Protein AF-A0A8S3G7M1-F1 (afdb_monomer_lite)

Organism: NCBI:txid392030

Sequence (171 aa):
DVSAKPIPTNKLPKNKRRRQRRDTLSNTKQVTSSELTHQLLQSDYFLDINPRILQRLINIIAMTGRLLRANQVLFSWKRLGCWSYLVEQWPYRISWIIVYYEDHEQEYSDDTALKILYEKIKPFIPISNDPLLELDRNGRKFEHCIEHGEPVLNVNDLKQFLLCTCNLDPY

Structure (mmCIF, N/CA/C/O backbone):
data_AF-A0A8S3G7M1-F1
#
_entry.id   AF-A0A8S3G7M1-F1
#
loop_
_atom_site.group_PDB
_atom_site.id
_atom_site.type_symbol
_atom_site.label_atom_id
_atom_site.label_alt_id
_atom_site.label_comp_id
_atom_site.label_asym_id
_atom_site.label_entity_id
_atom_site.label_seq_id
_atom_site.pdbx_PDB_ins_code
_atom_site.Cartn_x
_atom_site.Cartn_y
_atom_site.Cartn_z
_atom_site.occupancy
_atom_site.B_iso_or_equiv
_atom_site.auth_seq_id
_atom_site.auth_comp_id
_atom_site.auth_asym_id
_atom_site.auth_atom_id
_atom_site.pdbx_PDB_model_num
ATOM 1 N N . ASP A 1 1 ? -34.116 66.265 16.308 1.00 38.78 1 ASP A N 1
ATOM 2 C CA . ASP A 1 1 ? -34.597 65.729 15.030 1.00 38.78 1 ASP A CA 1
ATOM 3 C C . ASP A 1 1 ? -33.475 65.519 14.034 1.00 38.78 1 ASP A C 1
ATOM 5 O O . ASP A 1 1 ? -32.688 66.419 13.779 1.00 38.78 1 ASP A O 1
ATOM 9 N N . VAL A 1 2 ? -33.404 64.267 13.590 1.00 42.94 2 VAL A N 1
ATOM 10 C CA . VAL A 1 2 ? -32.856 63.681 12.358 1.00 42.94 2 VAL A CA 1
ATOM 11 C C . VAL A 1 2 ? -32.041 64.590 11.421 1.00 42.94 2 VAL A C 1
ATOM 13 O O . VAL A 1 2 ? -32.574 65.484 10.775 1.00 42.94 2 VAL A O 1
ATOM 16 N N . SER A 1 3 ? -30.774 64.228 11.194 1.00 36.91 3 SER A N 1
ATOM 17 C CA . SER A 1 3 ? -30.111 64.483 9.909 1.00 36.91 3 SER A CA 1
ATOM 18 C C . SER A 1 3 ? -29.377 63.219 9.465 1.00 36.91 3 SER A C 1
ATOM 20 O O . SER A 1 3 ? -28.385 62.796 10.062 1.00 36.91 3 SER A O 1
ATOM 22 N N . ALA A 1 4 ? -29.962 62.557 8.467 1.00 41.72 4 ALA A N 1
ATOM 23 C CA . ALA A 1 4 ? -29.519 61.296 7.897 1.00 41.72 4 ALA A CA 1
ATOM 24 C C . ALA A 1 4 ? -28.268 61.487 7.025 1.00 41.72 4 ALA A C 1
ATOM 26 O O . ALA A 1 4 ? -28.215 62.394 6.194 1.00 41.72 4 ALA A O 1
ATOM 27 N N . LYS A 1 5 ? -27.285 60.590 7.161 1.00 44.62 5 LYS A N 1
ATOM 28 C CA . LYS A 1 5 ? -26.186 60.435 6.194 1.00 44.62 5 LYS A CA 1
ATOM 29 C C . LYS A 1 5 ? -26.434 59.196 5.317 1.00 44.62 5 LYS A C 1
ATOM 31 O O . LYS A 1 5 ? -26.922 58.197 5.845 1.00 44.62 5 LYS A O 1
ATOM 36 N N . PRO A 1 6 ? -26.115 59.223 4.008 1.00 42.28 6 PRO A N 1
ATOM 37 C CA . PRO A 1 6 ? -26.458 58.142 3.086 1.00 42.28 6 PRO A CA 1
ATOM 38 C C . PRO A 1 6 ? -25.491 56.953 3.185 1.00 42.28 6 PRO A C 1
ATOM 40 O O . PRO A 1 6 ? -24.292 57.121 3.404 1.00 42.28 6 PRO A O 1
ATOM 43 N N . ILE A 1 7 ? -26.023 55.752 2.956 1.00 44.59 7 ILE A N 1
ATOM 44 C CA . ILE A 1 7 ? -25.294 54.479 2.870 1.00 44.59 7 ILE A CA 1
ATOM 45 C C . ILE A 1 7 ? -24.594 54.372 1.501 1.00 44.59 7 ILE A C 1
ATOM 47 O O . ILE A 1 7 ? -25.276 54.488 0.480 1.00 44.59 7 ILE A O 1
ATOM 51 N N . PRO A 1 8 ? -23.286 54.060 1.417 1.00 40.38 8 PRO A N 1
ATOM 52 C CA . PRO A 1 8 ? -22.664 53.680 0.155 1.00 40.38 8 PRO A CA 1
ATOM 53 C C . PRO A 1 8 ? -22.869 52.183 -0.117 1.00 40.38 8 PRO A C 1
ATOM 55 O O . PRO A 1 8 ? -22.354 51.317 0.591 1.00 40.38 8 PRO A O 1
ATOM 58 N N . THR A 1 9 ? -23.599 51.869 -1.185 1.00 47.16 9 THR A N 1
ATOM 59 C CA . THR A 1 9 ? -23.722 50.517 -1.742 1.00 47.16 9 THR A CA 1
ATOM 60 C C . THR A 1 9 ? -22.407 50.087 -2.394 1.00 47.16 9 THR A C 1
ATOM 62 O O . THR A 1 9 ? -22.096 50.517 -3.507 1.00 47.16 9 THR A O 1
ATOM 65 N N . ASN A 1 10 ? -21.644 49.209 -1.743 1.00 38.19 10 ASN A N 1
ATOM 66 C CA . ASN A 1 10 ? -20.447 48.623 -2.343 1.00 38.19 10 ASN A CA 1
ATOM 67 C C . ASN A 1 10 ? -20.829 47.381 -3.170 1.00 38.19 10 ASN A C 1
ATOM 69 O O . ASN A 1 10 ? -21.114 46.309 -2.635 1.00 38.19 10 ASN A O 1
ATOM 73 N N . LYS A 1 11 ? -20.863 47.529 -4.500 1.00 44.09 11 LYS A N 1
ATOM 74 C CA . LYS A 1 11 ? -21.025 46.417 -5.448 1.00 44.09 11 LYS A CA 1
ATOM 75 C C . LYS A 1 11 ? -19.732 45.588 -5.477 1.00 44.09 11 LYS A C 1
ATOM 77 O O . LYS A 1 11 ? -18.708 46.072 -5.948 1.00 44.09 11 LYS A O 1
ATOM 82 N N . LEU A 1 12 ? -19.775 44.328 -5.030 1.00 42.28 12 LEU A N 1
ATOM 83 C CA . LEU A 1 12 ? -18.662 43.385 -5.218 1.00 42.28 12 LEU A CA 1
ATOM 84 C C . LEU A 1 12 ? -18.522 42.977 -6.704 1.00 42.28 12 LEU A C 1
ATOM 86 O O . LEU A 1 12 ? -19.504 42.530 -7.305 1.00 42.28 12 LEU A O 1
ATOM 90 N N . PRO A 1 13 ? -17.319 43.034 -7.309 1.00 42.84 13 PRO A N 1
ATOM 91 C CA . PRO A 1 13 ? -17.108 42.575 -8.681 1.00 42.84 13 PRO A CA 1
ATOM 92 C C . PRO A 1 13 ? -17.013 41.037 -8.771 1.00 42.84 13 PRO A C 1
ATOM 94 O O . PRO A 1 13 ? -16.096 40.409 -8.241 1.00 42.84 13 PRO A O 1
ATOM 97 N N . LYS A 1 14 ? -17.940 40.421 -9.522 1.00 51.03 14 LYS A N 1
ATOM 98 C CA . LYS A 1 14 ? -18.112 38.962 -9.739 1.00 51.03 14 LYS A CA 1
ATOM 99 C C . LYS A 1 14 ? -17.041 38.260 -10.607 1.00 51.03 14 LYS A C 1
ATOM 101 O O . LYS A 1 14 ? -17.278 37.150 -11.073 1.00 51.03 14 LYS A O 1
ATOM 106 N N . ASN A 1 15 ? -15.848 38.824 -10.812 1.00 47.94 15 ASN A N 1
ATOM 107 C CA . ASN A 1 15 ? -14.947 38.350 -11.883 1.00 47.94 15 ASN A CA 1
ATOM 108 C C . ASN A 1 15 ? -13.627 37.677 -11.465 1.00 47.94 15 ASN A C 1
ATOM 110 O O . ASN A 1 15 ? -12.794 37.415 -12.328 1.00 47.94 15 ASN A O 1
ATOM 114 N N . LYS A 1 16 ? -13.431 37.294 -10.195 1.00 43.22 16 LYS A N 1
ATOM 115 C CA . LYS A 1 16 ? -12.205 36.564 -9.785 1.00 43.22 16 LYS A CA 1
ATOM 116 C C . LYS A 1 16 ? -12.306 35.033 -9.780 1.00 43.22 16 LYS A C 1
ATOM 118 O O . LYS A 1 16 ? -11.284 34.369 -9.892 1.00 43.22 16 LYS A O 1
ATOM 123 N N . ARG A 1 17 ? -13.508 34.446 -9.747 1.00 42.78 17 ARG A N 1
ATOM 124 C CA . ARG A 1 17 ? -13.666 32.978 -9.624 1.00 42.78 17 ARG A CA 1
ATOM 125 C C . ARG A 1 17 ? -13.510 32.185 -10.928 1.00 42.78 17 ARG A C 1
ATOM 127 O O . ARG A 1 17 ? -13.364 30.971 -10.884 1.00 42.78 17 ARG A O 1
ATOM 134 N N . ARG A 1 18 ? -13.534 32.845 -12.091 1.00 42.69 18 ARG A N 1
ATOM 135 C CA . ARG A 1 18 ? -13.539 32.161 -13.400 1.00 42.69 18 ARG A CA 1
ATOM 136 C C . ARG A 1 18 ? -12.155 32.000 -14.042 1.00 42.69 18 ARG A C 1
ATOM 138 O O . ARG A 1 18 ? -12.019 31.173 -14.936 1.00 42.69 18 ARG A O 1
ATOM 145 N N . ARG A 1 19 ? -11.140 32.750 -13.587 1.00 40.25 19 ARG A N 1
ATOM 146 C CA . ARG A 1 19 ? -9.754 32.650 -14.093 1.00 40.25 19 ARG A CA 1
ATOM 147 C C . ARG A 1 19 ? -8.913 31.607 -13.348 1.00 40.25 19 ARG A C 1
ATOM 149 O O . ARG A 1 19 ? -8.272 30.798 -14.001 1.00 40.25 19 ARG A O 1
ATOM 156 N N . GLN A 1 20 ? -9.048 31.490 -12.024 1.00 44.50 20 GLN A N 1
ATOM 157 C CA . GLN A 1 20 ? -8.296 30.497 -11.231 1.00 44.50 20 GLN A CA 1
ATOM 158 C C . GLN A 1 20 ? -8.571 29.028 -11.603 1.00 44.50 20 GLN A C 1
ATOM 160 O O . GLN A 1 20 ? -7.726 28.170 -11.368 1.00 44.50 20 GLN A O 1
ATOM 165 N N . ARG A 1 21 ? -9.726 28.729 -12.215 1.00 39.12 21 ARG A N 1
ATOM 166 C CA . ARG A 1 21 ? -10.098 27.361 -12.618 1.00 39.12 21 ARG A CA 1
ATOM 167 C C . ARG A 1 21 ? -9.521 26.932 -13.976 1.00 39.12 21 ARG A C 1
ATOM 169 O O . ARG A 1 21 ? -9.612 25.760 -14.313 1.00 39.12 21 ARG A O 1
ATOM 176 N N . ARG A 1 22 ? -8.971 27.862 -14.772 1.00 35.91 22 ARG A N 1
ATOM 177 C CA . ARG A 1 22 ? -8.305 27.544 -16.052 1.00 35.91 22 ARG A CA 1
ATOM 178 C C . ARG A 1 22 ? -6.798 27.354 -15.901 1.00 35.91 22 ARG A C 1
ATOM 180 O O . ARG A 1 22 ? -6.244 26.523 -16.608 1.00 35.91 22 ARG A O 1
ATOM 187 N N . ASP A 1 23 ? -6.173 28.034 -14.945 1.00 36.75 23 ASP A N 1
ATOM 188 C CA . ASP A 1 23 ? -4.715 27.982 -14.760 1.00 36.75 23 ASP A CA 1
ATOM 189 C C . ASP A 1 23 ? -4.233 26.745 -13.976 1.00 36.75 23 ASP A C 1
ATOM 191 O O . ASP A 1 23 ? -3.042 26.466 -13.929 1.00 36.75 23 ASP A O 1
ATOM 195 N N . THR A 1 24 ? -5.148 25.965 -13.387 1.00 41.22 24 THR A N 1
ATOM 196 C CA . THR A 1 24 ? -4.847 24.691 -12.700 1.00 41.22 24 THR A CA 1
ATOM 197 C C . THR A 1 24 ? -5.025 23.457 -13.589 1.00 41.22 24 THR A C 1
ATOM 199 O O . THR A 1 24 ? -4.570 22.375 -13.229 1.00 41.22 24 THR A O 1
ATOM 202 N N . LEU A 1 25 ? -5.638 23.604 -14.769 1.00 42.22 25 LEU A N 1
ATOM 203 C CA . LEU A 1 25 ? -5.867 22.503 -15.716 1.00 42.22 25 LEU A CA 1
ATOM 204 C C . LEU A 1 25 ? -4.678 22.273 -16.671 1.00 42.22 25 LEU A C 1
ATOM 206 O O . LEU A 1 25 ? -4.654 21.302 -17.422 1.00 42.22 25 LEU A O 1
ATOM 210 N N . SER A 1 26 ? -3.697 23.175 -16.666 1.00 33.19 26 SER A N 1
ATOM 211 C CA . SER A 1 26 ? -2.594 23.235 -17.632 1.00 33.19 26 SER A CA 1
ATOM 212 C C . SER A 1 26 ? -1.347 22.435 -17.234 1.00 33.19 26 SER A C 1
ATOM 214 O O . SER A 1 26 ? -0.457 22.271 -18.069 1.00 33.19 26 SER A O 1
ATOM 216 N N . ASN A 1 27 ? -1.278 21.888 -16.014 1.00 42.88 27 ASN A N 1
ATOM 217 C CA . ASN A 1 27 ? -0.076 21.192 -15.530 1.00 42.88 27 ASN A CA 1
ATOM 218 C C . ASN A 1 27 ? -0.088 19.666 -15.684 1.00 42.88 27 ASN A C 1
ATOM 220 O O . ASN A 1 27 ? 0.904 19.013 -15.373 1.00 42.88 27 ASN A O 1
ATOM 224 N N . THR A 1 28 ? -1.153 19.075 -16.226 1.00 48.31 28 THR A N 1
ATOM 225 C CA . THR A 1 28 ? -1.235 17.621 -16.439 1.00 48.31 28 THR A CA 1
ATOM 226 C C . THR A 1 28 ? -1.042 17.273 -17.915 1.00 48.31 28 THR A C 1
ATOM 228 O O . THR A 1 28 ? -1.874 16.608 -18.532 1.00 48.31 28 THR A O 1
ATOM 231 N N . LYS A 1 29 ? 0.070 17.730 -18.511 1.00 50.72 29 LYS A N 1
ATOM 232 C CA . LYS A 1 29 ? 0.477 17.287 -19.855 1.00 50.72 29 LYS A CA 1
ATOM 233 C C . LYS A 1 29 ? 0.518 15.750 -19.902 1.00 50.72 29 LYS A C 1
ATOM 235 O O . LYS A 1 29 ? 0.736 15.081 -18.887 1.00 50.72 29 LYS A O 1
ATOM 240 N N . GLN A 1 30 ? 0.230 15.177 -21.070 1.00 53.25 30 GLN A N 1
ATOM 241 C CA . GLN A 1 30 ? 0.399 13.745 -21.318 1.00 53.25 30 GLN A CA 1
ATOM 242 C C . GLN A 1 30 ? 1.862 13.387 -21.030 1.00 53.25 30 GLN A C 1
ATOM 244 O O . GLN A 1 30 ? 2.753 13.773 -21.781 1.00 53.25 30 GLN A O 1
ATOM 249 N N . VAL A 1 31 ? 2.113 12.733 -19.895 1.00 58.38 31 VAL A N 1
ATOM 250 C CA . VAL A 1 31 ? 3.458 12.297 -19.519 1.00 58.38 31 VAL A CA 1
ATOM 251 C C . VAL A 1 31 ? 3.708 10.998 -20.270 1.00 58.38 31 VAL A C 1
ATOM 253 O O . VAL A 1 31 ? 2.943 10.044 -20.131 1.00 58.38 31 VAL A O 1
ATOM 256 N N . THR A 1 32 ? 4.723 10.992 -21.129 1.00 60.53 32 THR A N 1
ATOM 257 C CA . THR A 1 32 ? 5.115 9.804 -21.889 1.00 60.53 32 THR A CA 1
ATOM 258 C C . THR A 1 32 ? 5.784 8.797 -20.951 1.00 60.53 32 THR A C 1
ATOM 260 O O . THR A 1 32 ? 6.355 9.170 -19.928 1.00 60.53 32 THR A O 1
ATOM 263 N N . SER A 1 33 ? 5.747 7.507 -21.293 1.00 55.56 33 SER A N 1
ATOM 264 C CA . SER A 1 33 ? 6.425 6.455 -20.512 1.00 55.56 33 SER A CA 1
ATOM 265 C C . SER A 1 33 ? 7.919 6.755 -20.293 1.00 55.56 33 SER A C 1
ATOM 267 O O . SER A 1 33 ? 8.453 6.474 -19.222 1.00 55.56 33 SER A O 1
ATOM 269 N N . SER A 1 34 ? 8.567 7.421 -21.255 1.00 55.47 34 SER A N 1
ATOM 270 C CA . SER A 1 34 ? 9.958 7.875 -21.140 1.00 55.47 34 SER A CA 1
ATOM 271 C C . SER A 1 34 ? 10.156 8.934 -20.047 1.00 55.47 34 SER A C 1
ATOM 273 O O . SER A 1 34 ? 11.119 8.858 -19.292 1.00 55.47 34 SER A O 1
ATOM 275 N N . GLU A 1 35 ? 9.243 9.900 -19.930 1.00 61.28 35 GLU A N 1
ATOM 276 C CA . GLU A 1 35 ? 9.308 10.954 -18.906 1.00 61.28 35 GLU A CA 1
ATOM 277 C C . GLU A 1 35 ? 8.990 10.397 -17.507 1.00 61.28 35 GLU A C 1
ATOM 279 O O . GLU A 1 35 ? 9.626 10.776 -16.527 1.00 61.28 35 GLU A O 1
ATOM 284 N N . LEU A 1 36 ? 8.073 9.424 -17.413 1.00 66.44 36 LEU A N 1
ATOM 285 C CA . LEU 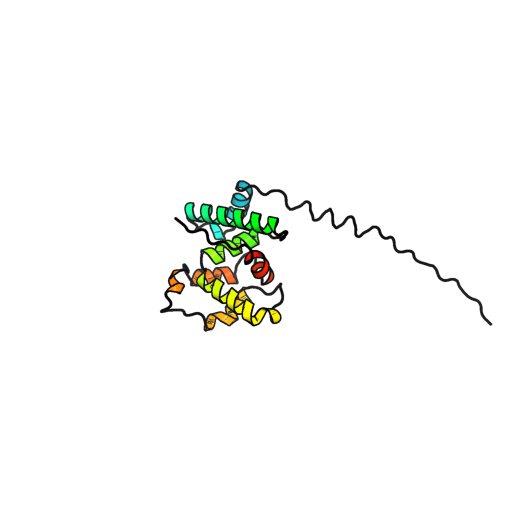A 1 36 ? 7.829 8.679 -16.170 1.00 66.44 36 LEU A CA 1
ATOM 286 C C . LEU A 1 36 ? 9.075 7.928 -15.712 1.00 66.44 36 LEU A C 1
ATOM 288 O O . LEU A 1 36 ? 9.431 7.982 -14.540 1.00 66.44 36 LEU A O 1
ATOM 292 N N . THR A 1 37 ? 9.750 7.259 -16.645 1.00 63.16 37 THR A N 1
ATOM 293 C CA . THR A 1 37 ? 10.982 6.521 -16.362 1.00 63.16 37 THR A CA 1
ATOM 294 C C . THR A 1 37 ? 12.044 7.461 -15.798 1.00 63.16 37 THR A C 1
ATOM 296 O O . THR A 1 37 ? 12.631 7.166 -14.766 1.00 63.16 37 THR A O 1
ATOM 299 N N . HIS A 1 38 ? 12.227 8.639 -16.399 1.00 62.41 38 HIS A N 1
ATOM 300 C CA . HIS A 1 38 ? 13.187 9.631 -15.916 1.00 62.41 38 HIS A CA 1
ATOM 301 C C . HIS A 1 38 ? 12.833 10.175 -14.518 1.00 62.41 38 HIS A C 1
ATOM 303 O O . HIS A 1 38 ? 13.702 10.269 -13.657 1.00 62.41 38 HIS A O 1
ATOM 309 N N . GLN A 1 39 ? 11.558 10.470 -14.249 1.00 65.06 39 GLN A N 1
ATOM 310 C CA . GLN A 1 39 ? 11.116 10.963 -12.937 1.00 65.06 39 GLN A CA 1
ATOM 311 C C . GLN A 1 39 ? 11.186 9.905 -11.826 1.00 65.06 39 GLN A C 1
ATOM 313 O O . GLN A 1 39 ? 11.404 10.260 -10.668 1.00 65.06 39 GLN A O 1
ATOM 318 N N . LEU A 1 40 ? 11.002 8.625 -12.161 1.00 64.81 40 LEU A N 1
ATOM 319 C CA . LEU A 1 40 ? 11.117 7.512 -11.214 1.00 64.81 40 LEU A CA 1
ATOM 320 C C . LEU A 1 40 ? 12.583 7.138 -10.954 1.00 64.81 40 LEU A C 1
ATOM 322 O O . LEU A 1 40 ? 12.953 6.925 -9.804 1.00 64.81 40 LEU A O 1
ATOM 326 N N . LEU A 1 41 ? 13.434 7.142 -11.986 1.00 61.94 41 LEU A N 1
ATOM 327 C CA . LEU A 1 41 ? 14.879 6.899 -11.859 1.00 61.94 41 LEU A CA 1
ATOM 328 C C . LEU A 1 41 ? 15.606 7.965 -11.025 1.00 61.94 41 LEU A C 1
ATOM 330 O O . LEU A 1 41 ? 16.665 7.688 -10.477 1.00 61.94 41 LEU A O 1
ATOM 334 N N . GLN A 1 42 ? 15.043 9.170 -10.915 1.00 59.19 42 GLN A N 1
ATOM 335 C CA . GLN A 1 42 ? 15.546 10.221 -10.023 1.00 59.19 42 GLN A CA 1
ATOM 336 C C . GLN A 1 42 ? 15.231 9.979 -8.543 1.00 59.19 42 GLN A C 1
ATOM 338 O O . GLN A 1 42 ? 15.712 10.727 -7.698 1.00 59.19 42 GLN A O 1
ATOM 343 N N . SER A 1 43 ? 14.385 9.001 -8.222 1.00 59.84 43 SER A N 1
ATOM 344 C CA . SER A 1 43 ? 14.060 8.676 -6.838 1.00 59.84 43 SER A CA 1
ATOM 345 C C . SER A 1 43 ? 14.880 7.475 -6.375 1.00 59.84 43 SER A C 1
ATOM 347 O O . SER A 1 43 ? 14.845 6.411 -6.997 1.00 59.84 43 SER A O 1
ATOM 349 N N . ASP A 1 44 ? 15.606 7.648 -5.268 1.00 58.09 44 ASP A N 1
ATOM 350 C CA . ASP A 1 44 ? 16.577 6.674 -4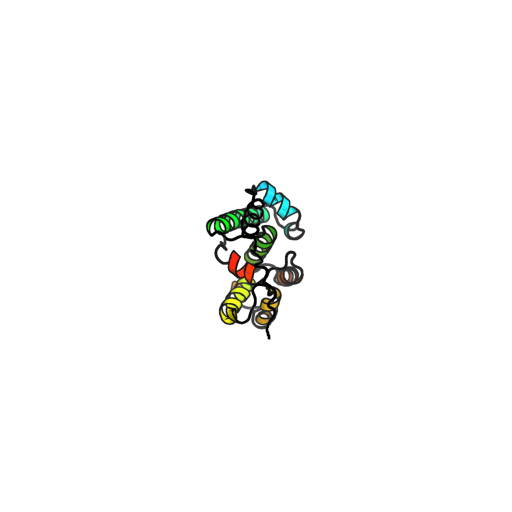.743 1.00 58.09 44 ASP A CA 1
ATOM 35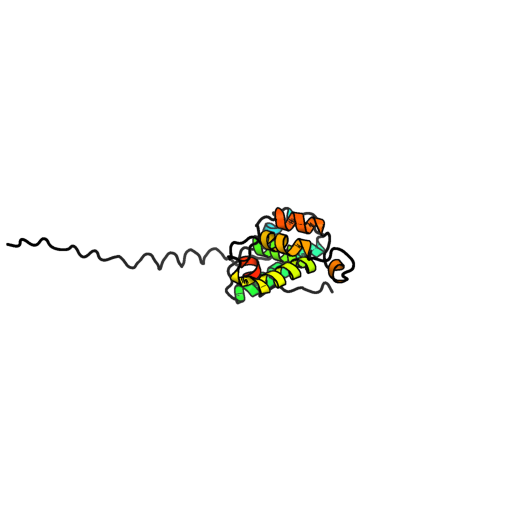1 C C . ASP A 1 44 ? 15.958 5.301 -4.416 1.00 58.09 44 ASP A C 1
ATOM 353 O O . ASP A 1 44 ? 16.655 4.294 -4.317 1.00 58.09 44 ASP A O 1
ATOM 357 N N . TYR A 1 45 ? 14.625 5.234 -4.334 1.00 57.59 45 TYR A N 1
ATOM 358 C CA . TYR A 1 45 ? 13.842 4.014 -4.136 1.00 57.59 45 TYR A CA 1
ATOM 359 C C . TYR A 1 45 ? 14.060 2.940 -5.212 1.00 57.59 45 TYR A C 1
ATOM 361 O O . TYR A 1 45 ? 13.926 1.754 -4.909 1.00 57.59 45 TYR A O 1
ATOM 369 N N . PHE A 1 46 ? 14.374 3.320 -6.458 1.00 63.47 46 PHE A N 1
ATOM 370 C CA . PHE A 1 46 ? 14.418 2.383 -7.593 1.00 63.47 46 PHE A CA 1
ATOM 371 C C . PHE A 1 46 ? 15.827 1.907 -7.967 1.00 63.47 46 PHE A C 1
ATOM 373 O O . PHE A 1 46 ? 15.964 1.080 -8.869 1.00 63.47 46 PHE A O 1
ATOM 380 N N . LEU A 1 47 ? 16.866 2.393 -7.283 1.00 63.97 47 LEU A N 1
ATOM 381 C CA . LEU A 1 47 ? 18.262 2.147 -7.664 1.00 63.97 47 LEU A CA 1
ATOM 382 C C . LEU A 1 47 ? 18.693 0.680 -7.487 1.00 63.97 47 LEU A C 1
ATOM 384 O O . LEU A 1 47 ? 19.501 0.185 -8.268 1.00 63.97 47 LEU A O 1
ATOM 388 N N . ASP A 1 48 ? 18.085 -0.042 -6.542 1.00 64.94 48 ASP A N 1
ATOM 389 C CA . ASP A 1 48 ? 18.383 -1.457 -6.263 1.00 64.94 48 ASP A CA 1
ATOM 390 C C . ASP A 1 48 ? 17.455 -2.444 -7.005 1.00 64.94 48 ASP A C 1
ATOM 392 O O . ASP A 1 48 ? 17.435 -3.647 -6.718 1.00 64.94 48 ASP A O 1
ATOM 396 N N . ILE A 1 49 ? 16.629 -1.961 -7.938 1.00 72.06 49 ILE A N 1
ATOM 397 C C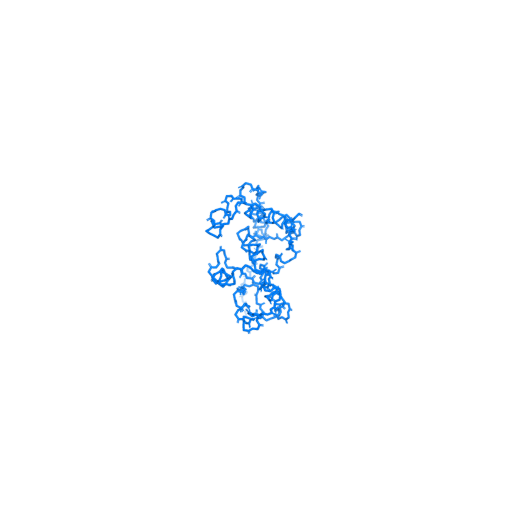A . ILE A 1 49 ? 15.593 -2.772 -8.582 1.00 72.06 49 ILE A CA 1
ATOM 398 C C . ILE A 1 49 ? 16.110 -3.368 -9.894 1.00 72.06 49 ILE A C 1
ATOM 400 O O . ILE A 1 49 ? 16.571 -2.666 -10.790 1.00 72.06 49 ILE A O 1
ATOM 404 N N . ASN A 1 50 ? 15.970 -4.691 -10.047 1.00 78.88 50 ASN A N 1
ATOM 405 C CA . ASN A 1 50 ? 16.282 -5.389 -11.298 1.00 78.88 50 ASN A CA 1
ATOM 406 C C . ASN A 1 50 ? 15.542 -4.730 -12.489 1.00 78.88 50 ASN A C 1
ATOM 408 O O . ASN A 1 50 ? 14.331 -4.511 -12.374 1.00 78.88 50 ASN A O 1
ATOM 412 N N . PRO A 1 51 ? 16.193 -4.495 -13.649 1.00 80.50 51 PRO A N 1
ATOM 413 C CA . PRO A 1 51 ? 15.580 -3.837 -14.810 1.00 80.50 51 PRO A CA 1
ATOM 414 C C . PRO A 1 51 ? 14.227 -4.421 -15.238 1.00 80.50 51 PRO A C 1
ATOM 416 O O . PRO A 1 51 ? 13.323 -3.685 -15.629 1.00 80.50 51 PRO A O 1
ATOM 419 N N . ARG A 1 52 ? 14.043 -5.742 -15.110 1.00 79.62 52 ARG A N 1
ATOM 420 C CA . ARG A 1 52 ? 12.767 -6.410 -15.403 1.00 79.62 52 ARG A CA 1
ATOM 421 C C . ARG A 1 52 ? 11.659 -5.983 -14.438 1.00 79.62 52 ARG A C 1
ATOM 423 O O . ARG A 1 52 ? 10.530 -5.746 -14.859 1.00 79.62 52 ARG A O 1
ATOM 430 N N . ILE A 1 53 ? 11.979 -5.879 -13.149 1.00 79.50 53 ILE A N 1
ATOM 431 C CA . ILE A 1 53 ? 11.041 -5.437 -12.107 1.00 79.50 53 ILE A CA 1
ATOM 432 C C . ILE A 1 53 ? 10.733 -3.949 -12.291 1.00 79.50 53 ILE A C 1
ATOM 434 O O . ILE A 1 53 ? 9.574 -3.556 -12.190 1.00 79.50 53 ILE A O 1
ATOM 438 N N . LEU A 1 54 ? 11.741 -3.140 -12.626 1.00 83.62 54 LEU A N 1
ATOM 439 C CA . LEU A 1 54 ? 11.557 -1.722 -12.920 1.00 83.62 54 LEU A CA 1
ATOM 440 C C . LEU A 1 54 ? 10.599 -1.521 -14.102 1.00 83.62 54 LEU A C 1
ATOM 442 O O . LEU A 1 54 ? 9.650 -0.748 -13.996 1.00 83.62 54 LEU A O 1
ATOM 446 N N . GLN A 1 55 ? 10.784 -2.268 -15.194 1.00 84.38 55 GLN A N 1
ATOM 447 C CA . GLN A 1 55 ? 9.878 -2.213 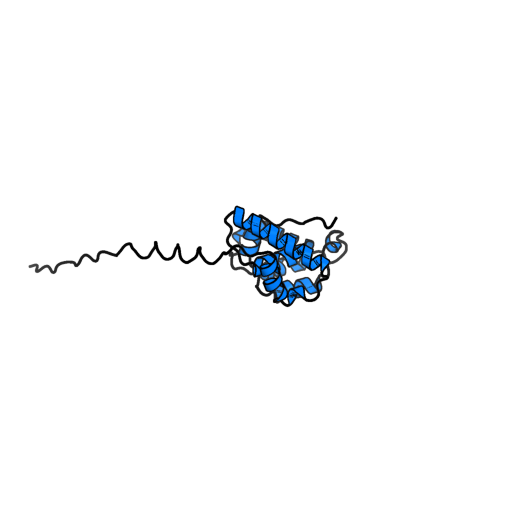-16.342 1.00 84.38 55 GLN A CA 1
ATOM 448 C C . GLN A 1 55 ? 8.446 -2.612 -15.962 1.00 84.38 55 GLN A C 1
ATOM 450 O O . GLN A 1 55 ? 7.491 -1.966 -16.399 1.00 84.38 55 GLN A O 1
ATOM 455 N N . ARG A 1 56 ? 8.282 -3.649 -15.127 1.00 84.62 56 ARG A N 1
ATOM 456 C CA . ARG A 1 56 ? 6.961 -4.058 -14.627 1.00 84.62 56 ARG A CA 1
ATOM 457 C C . ARG A 1 56 ? 6.304 -2.940 -13.818 1.00 84.62 56 ARG A C 1
ATOM 459 O O . ARG A 1 56 ? 5.157 -2.599 -14.092 1.00 84.62 56 ARG A O 1
ATOM 466 N N . LEU A 1 57 ? 7.040 -2.327 -12.892 1.00 86.19 57 LEU A N 1
ATOM 467 C CA . LEU A 1 57 ? 6.555 -1.204 -12.086 1.00 86.19 57 LEU A CA 1
ATOM 468 C C . LEU A 1 57 ? 6.143 -0.014 -12.957 1.00 86.19 57 LEU A C 1
ATOM 470 O O . LEU A 1 57 ? 5.065 0.536 -12.758 1.00 86.19 57 LEU A O 1
ATOM 474 N N . ILE A 1 58 ? 6.945 0.348 -13.962 1.00 87.94 58 ILE A N 1
ATOM 475 C CA . ILE A 1 58 ? 6.607 1.425 -14.906 1.00 87.94 58 ILE A CA 1
ATOM 476 C C . ILE A 1 58 ? 5.302 1.110 -15.645 1.00 87.94 58 ILE A C 1
ATOM 478 O O . ILE A 1 58 ? 4.454 1.991 -15.787 1.00 87.94 58 ILE A O 1
ATOM 482 N N . ASN A 1 59 ? 5.114 -0.136 -16.089 1.00 88.62 59 ASN A N 1
ATOM 483 C CA . ASN A 1 59 ? 3.896 -0.551 -16.784 1.00 88.62 59 ASN A CA 1
ATOM 484 C C . ASN A 1 59 ? 2.663 -0.463 -15.873 1.00 88.62 59 ASN A C 1
ATOM 486 O O . ASN A 1 59 ? 1.640 0.077 -16.299 1.00 88.62 59 ASN A O 1
ATOM 490 N N . ILE A 1 60 ? 2.777 -0.927 -14.624 1.00 89.25 60 ILE A N 1
ATOM 491 C CA . ILE A 1 60 ? 1.716 -0.824 -13.612 1.00 89.25 60 ILE A CA 1
ATOM 492 C C . ILE A 1 60 ? 1.378 0.647 -13.365 1.00 89.25 60 ILE A C 1
ATOM 494 O O . ILE A 1 60 ? 0.237 1.052 -13.558 1.00 89.25 60 ILE A O 1
ATOM 498 N N . ILE A 1 61 ? 2.373 1.484 -13.055 1.00 90.62 61 ILE A N 1
ATOM 499 C CA . ILE A 1 61 ? 2.187 2.921 -12.803 1.00 90.62 61 ILE A CA 1
ATOM 500 C C . ILE A 1 61 ? 1.529 3.610 -14.007 1.00 90.62 61 ILE A C 1
ATOM 502 O O . ILE A 1 61 ? 0.603 4.406 -13.845 1.00 90.62 61 ILE A O 1
ATOM 506 N N . ALA A 1 62 ? 1.966 3.300 -15.230 1.00 90.44 62 ALA A N 1
ATOM 507 C CA . ALA A 1 62 ? 1.399 3.874 -16.446 1.00 90.44 62 ALA A CA 1
ATOM 508 C C . ALA A 1 62 ? -0.045 3.408 -16.707 1.00 90.44 62 ALA A C 1
ATOM 510 O O . ALA A 1 62 ? -0.862 4.181 -17.215 1.00 90.44 62 ALA A O 1
ATOM 511 N N . MET A 1 63 ? -0.385 2.157 -16.387 1.00 90.38 63 MET A N 1
ATOM 512 C CA . MET A 1 63 ? -1.756 1.649 -16.470 1.00 90.38 63 MET A CA 1
ATOM 513 C C . MET A 1 63 ? -2.655 2.273 -15.406 1.00 90.38 63 MET A C 1
ATOM 515 O O . MET A 1 63 ? -3.651 2.903 -15.765 1.00 90.38 63 MET A O 1
ATOM 519 N N . THR A 1 64 ? -2.268 2.193 -14.135 1.00 92.38 64 THR A N 1
ATOM 520 C CA . THR A 1 64 ? -3.004 2.786 -13.013 1.00 92.38 64 THR A CA 1
ATOM 521 C C . THR A 1 64 ? -3.200 4.282 -13.226 1.00 92.38 64 THR A C 1
ATOM 523 O O . THR A 1 64 ? -4.307 4.793 -13.085 1.00 92.38 64 THR A O 1
ATOM 526 N N . GLY A 1 65 ? -2.174 4.996 -13.697 1.00 92.69 65 GLY A N 1
ATOM 527 C CA . GLY A 1 65 ? -2.277 6.419 -14.004 1.00 92.69 65 GLY A CA 1
ATOM 528 C C . GLY A 1 65 ? -3.279 6.745 -15.119 1.00 92.69 65 GLY A C 1
ATOM 529 O O . GLY A 1 65 ? -3.949 7.777 -15.058 1.00 92.69 65 GLY A O 1
ATOM 530 N N . ARG A 1 66 ? -3.429 5.873 -16.128 1.00 92.50 66 ARG A N 1
ATOM 531 C CA . ARG A 1 66 ? -4.471 6.019 -17.161 1.00 92.50 66 ARG A CA 1
ATOM 532 C C . ARG A 1 66 ? -5.867 5.771 -16.592 1.00 92.50 66 ARG A C 1
ATOM 534 O O . ARG A 1 66 ? -6.769 6.547 -16.899 1.00 92.50 66 ARG A O 1
ATOM 541 N N . LEU A 1 67 ? -6.028 4.751 -15.749 1.00 93.62 67 LEU A N 1
ATOM 542 C CA . LEU A 1 67 ? -7.300 4.443 -15.086 1.00 93.62 67 LEU A CA 1
ATOM 543 C C . LEU A 1 67 ? -7.741 5.577 -14.153 1.00 93.62 67 LEU A C 1
ATOM 545 O O . LEU A 1 67 ? -8.883 6.025 -14.232 1.00 93.62 67 LEU A O 1
ATOM 549 N N . LEU A 1 68 ? -6.828 6.121 -13.347 1.00 93.19 68 LEU A N 1
ATOM 550 C CA . LEU A 1 68 ? -7.107 7.259 -12.466 1.00 93.19 68 LEU A CA 1
ATOM 551 C C . LEU A 1 68 ? -7.565 8.489 -13.259 1.00 93.19 68 LEU A C 1
ATOM 553 O O . LEU A 1 68 ? -8.575 9.104 -12.923 1.00 93.19 68 LEU A O 1
ATOM 557 N N . ARG A 1 69 ? -6.883 8.812 -14.368 1.00 91.94 69 ARG A N 1
ATOM 558 C CA . ARG A 1 69 ? -7.290 9.917 -15.254 1.00 91.94 69 ARG A CA 1
ATOM 559 C C . ARG A 1 69 ? -8.657 9.680 -15.893 1.00 91.94 69 ARG A C 1
ATOM 561 O O . ARG A 1 69 ? -9.434 10.626 -15.998 1.00 91.94 69 ARG A O 1
ATOM 568 N N . ALA A 1 70 ? -8.955 8.449 -16.311 1.00 92.75 70 ALA A N 1
ATOM 569 C CA . ALA A 1 70 ? -10.263 8.094 -16.864 1.00 92.75 70 ALA A CA 1
ATOM 570 C C . ALA A 1 70 ? -11.390 8.282 -15.832 1.00 92.75 70 ALA A C 1
ATOM 572 O O . ALA A 1 70 ? -12.473 8.737 -16.188 1.00 92.75 70 ALA A O 1
ATOM 573 N N . ASN A 1 71 ? -11.094 8.039 -14.552 1.00 90.44 71 ASN A N 1
ATOM 574 C CA . ASN A 1 71 ? -11.989 8.281 -13.418 1.00 90.44 71 ASN A CA 1
ATOM 575 C C . ASN A 1 71 ? -11.917 9.717 -12.863 1.00 90.44 71 ASN A C 1
ATOM 577 O O . ASN A 1 71 ? -12.435 9.989 -11.785 1.00 90.44 71 ASN A O 1
ATOM 581 N N . GLN A 1 72 ? -11.289 10.652 -13.588 1.00 92.75 72 GLN A N 1
ATOM 582 C CA . GLN A 1 72 ? -11.163 12.067 -13.204 1.00 92.75 72 GLN A CA 1
ATOM 583 C C . GLN A 1 72 ? -10.447 12.300 -11.858 1.00 92.75 72 GLN A C 1
ATOM 585 O O . GLN A 1 72 ? -10.604 13.354 -11.240 1.00 92.75 72 GLN A O 1
ATOM 590 N N . VAL A 1 73 ? -9.616 11.350 -11.422 1.00 91.94 73 VAL A N 1
ATOM 591 C CA . VAL A 1 73 ? -8.798 11.469 -10.213 1.00 91.94 73 VAL A CA 1
ATOM 592 C C . VAL A 1 73 ? -7.518 12.238 -10.539 1.00 91.94 73 VAL A C 1
ATOM 594 O O . VAL A 1 73 ? -6.757 11.875 -11.441 1.00 91.94 73 VAL A O 1
ATOM 597 N N . LEU A 1 74 ? -7.272 13.320 -9.798 1.00 91.19 74 LEU A N 1
ATOM 598 C CA . LEU A 1 74 ? -6.029 14.088 -9.869 1.00 91.19 74 LEU A CA 1
ATOM 599 C C . LEU A 1 74 ? -5.015 13.510 -8.883 1.00 91.19 74 LEU A C 1
ATOM 601 O O . LEU A 1 74 ? -5.341 13.325 -7.717 1.00 91.19 74 LEU A O 1
ATOM 605 N N . PHE A 1 75 ? -3.783 13.273 -9.336 1.00 92.69 75 PHE A N 1
ATOM 606 C CA . PHE A 1 75 ? -2.749 12.658 -8.505 1.00 92.69 75 PHE A CA 1
ATOM 607 C C . PHE A 1 75 ? -1.329 13.105 -8.873 1.00 92.69 75 PHE A C 1
ATOM 609 O O . PHE A 1 75 ? -1.079 13.663 -9.945 1.00 92.69 75 PHE A O 1
ATOM 616 N N . SER A 1 76 ? -0.382 12.814 -7.977 1.00 92.56 76 SER A N 1
ATOM 617 C CA . SER A 1 76 ? 1.058 12.970 -8.205 1.00 92.56 76 SER A CA 1
ATOM 618 C C . SER A 1 76 ? 1.679 11.653 -8.661 1.00 92.56 76 SER A C 1
ATOM 620 O O . SER A 1 76 ? 1.529 10.635 -7.988 1.00 92.56 76 SER A O 1
ATOM 622 N N . TRP A 1 77 ? 2.442 11.677 -9.758 1.00 89.00 77 TRP A N 1
ATOM 623 C CA . TRP A 1 77 ? 3.170 10.500 -10.250 1.00 89.00 77 TRP A CA 1
ATOM 624 C C . TRP A 1 77 ? 4.147 9.928 -9.225 1.00 89.00 77 TRP A C 1
ATOM 626 O O . TRP A 1 77 ? 4.274 8.712 -9.131 1.00 89.00 77 TRP A O 1
ATOM 636 N N . LYS A 1 78 ? 4.783 10.783 -8.414 1.00 90.12 78 LYS A N 1
ATOM 637 C CA . LYS A 1 78 ? 5.680 10.335 -7.339 1.00 90.12 78 LYS A CA 1
ATOM 638 C C . LYS A 1 78 ? 4.920 9.560 -6.258 1.00 90.12 78 LYS A C 1
ATOM 640 O O . LYS A 1 78 ? 5.377 8.508 -5.827 1.00 90.12 78 LYS A O 1
ATOM 645 N N . ARG A 1 79 ? 3.736 10.048 -5.863 1.00 93.50 79 ARG A N 1
ATOM 646 C CA . ARG A 1 79 ? 2.871 9.375 -4.873 1.00 93.50 79 ARG A CA 1
ATOM 647 C C . ARG A 1 79 ? 2.329 8.059 -5.428 1.00 93.50 79 ARG A C 1
ATOM 649 O O . ARG A 1 79 ? 2.415 7.043 -4.753 1.00 93.50 79 ARG A O 1
ATOM 656 N N . LEU A 1 80 ? 1.885 8.049 -6.688 1.00 93.38 80 LEU A N 1
ATOM 657 C CA . LEU A 1 80 ? 1.451 6.822 -7.361 1.00 93.38 80 LEU A CA 1
ATOM 658 C C . LEU A 1 80 ? 2.588 5.795 -7.480 1.00 93.38 80 LEU A C 1
ATOM 660 O O . LEU A 1 80 ? 2.361 4.605 -7.280 1.00 93.38 80 LEU A O 1
ATOM 664 N N . GLY A 1 81 ? 3.803 6.244 -7.799 1.00 90.62 81 GLY A N 1
ATOM 665 C CA . GLY A 1 81 ? 4.981 5.384 -7.860 1.00 90.62 81 GLY A CA 1
ATOM 666 C C . GLY A 1 81 ? 5.296 4.749 -6.510 1.00 90.62 81 GLY A C 1
ATOM 667 O O . GLY A 1 81 ? 5.479 3.537 -6.443 1.00 90.62 81 GLY A O 1
ATOM 668 N N . CYS A 1 82 ? 5.274 5.542 -5.435 1.00 91.06 82 CYS A N 1
ATOM 669 C CA . CYS A 1 82 ? 5.464 5.050 -4.071 1.00 91.06 82 CYS A CA 1
ATOM 670 C C . CYS A 1 82 ? 4.373 4.043 -3.669 1.00 91.06 82 CYS A C 1
ATOM 672 O O . CYS A 1 82 ? 4.696 2.950 -3.210 1.00 91.06 82 CYS A O 1
ATOM 674 N N . TRP A 1 83 ? 3.096 4.351 -3.926 1.00 94.19 83 TRP A N 1
ATOM 675 C CA . TRP A 1 83 ? 1.983 3.431 -3.663 1.00 94.19 83 TRP A CA 1
ATOM 676 C C . TRP A 1 83 ? 2.133 2.111 -4.425 1.00 94.19 83 TRP A C 1
ATOM 678 O O . TRP A 1 83 ? 2.076 1.038 -3.829 1.00 94.19 83 TRP A O 1
ATOM 688 N N . SER A 1 84 ? 2.391 2.191 -5.734 1.00 91.81 84 SER A N 1
ATOM 689 C CA . SER A 1 84 ? 2.560 1.008 -6.586 1.00 91.81 84 SER A CA 1
ATOM 690 C C . SER A 1 84 ? 3.740 0.163 -6.116 1.00 91.81 84 SER A C 1
ATOM 692 O O . SER A 1 84 ? 3.649 -1.057 -6.082 1.00 91.81 84 SER A O 1
ATOM 694 N N . TYR A 1 85 ? 4.836 0.803 -5.704 1.00 89.44 85 TYR A N 1
ATOM 695 C CA . TYR A 1 85 ? 5.979 0.105 -5.135 1.00 89.44 85 TYR A CA 1
ATOM 696 C C . TYR A 1 85 ? 5.613 -0.621 -3.834 1.00 89.44 85 TYR A C 1
ATOM 698 O O . TYR A 1 85 ? 5.916 -1.804 -3.709 1.00 89.44 85 TYR A O 1
ATOM 706 N N . LEU A 1 86 ? 4.917 0.033 -2.898 1.00 91.88 86 LEU A N 1
ATOM 707 C CA . LEU A 1 86 ? 4.512 -0.600 -1.641 1.00 91.88 86 LEU A CA 1
ATOM 708 C C . LEU A 1 86 ? 3.608 -1.819 -1.862 1.00 91.88 86 LEU A C 1
ATOM 710 O O . LEU A 1 86 ? 3.885 -2.875 -1.299 1.00 91.88 86 LEU A O 1
ATOM 714 N N . VAL A 1 87 ? 2.576 -1.692 -2.702 1.00 92.81 87 VAL A N 1
ATOM 715 C CA . VAL A 1 87 ? 1.645 -2.791 -3.020 1.00 92.81 87 VAL A CA 1
ATOM 716 C C . VAL A 1 87 ? 2.378 -3.969 -3.665 1.00 92.81 87 VAL A C 1
ATOM 718 O O . VAL A 1 87 ? 2.121 -5.118 -3.329 1.00 92.81 87 VAL A O 1
ATOM 721 N N . GLU A 1 88 ? 3.318 -3.695 -4.569 1.00 88.81 88 GLU A N 1
ATOM 722 C CA . GLU A 1 88 ? 4.051 -4.730 -5.305 1.00 88.81 88 GLU A CA 1
ATOM 723 C C . GLU A 1 88 ? 5.128 -5.436 -4.478 1.00 88.81 88 GLU A C 1
ATOM 725 O O . GLU A 1 88 ? 5.509 -6.568 -4.781 1.00 88.81 88 GLU A O 1
ATOM 730 N N . GLN A 1 89 ? 5.709 -4.749 -3.494 1.00 88.69 89 GLN A N 1
ATOM 731 C CA . GLN A 1 89 ? 6.757 -5.314 -2.645 1.00 88.69 89 GLN A CA 1
ATOM 732 C C . GLN A 1 89 ? 6.203 -5.959 -1.375 1.00 88.69 89 GLN A C 1
ATOM 734 O O . GLN A 1 89 ? 6.806 -6.917 -0.885 1.00 88.69 89 GLN A O 1
ATOM 739 N N . TRP A 1 90 ? 5.109 -5.415 -0.837 1.00 93.94 90 TRP A N 1
ATOM 740 C CA . TRP A 1 90 ? 4.538 -5.815 0.446 1.00 93.94 90 TRP A CA 1
ATOM 741 C C . TRP A 1 90 ? 2.997 -5.873 0.424 1.00 93.94 90 TRP A C 1
ATOM 743 O O . TRP A 1 90 ? 2.335 -5.166 1.197 1.00 93.94 90 TRP A O 1
ATOM 753 N N . PRO A 1 91 ? 2.399 -6.690 -0.465 1.00 93.38 91 PRO A N 1
ATOM 754 C CA . PRO A 1 91 ? 0.947 -6.792 -0.600 1.00 93.38 91 PRO A CA 1
ATOM 755 C C . PRO A 1 91 ? 0.255 -7.264 0.684 1.00 93.38 91 PRO A C 1
ATOM 757 O O . PRO A 1 91 ? -0.854 -6.815 0.969 1.00 93.38 91 PRO A O 1
ATOM 760 N N . TYR A 1 92 ? 0.886 -8.119 1.489 1.00 93.81 92 TYR A N 1
ATOM 761 C CA . TYR A 1 92 ? 0.300 -8.635 2.723 1.00 93.81 92 TYR A CA 1
ATOM 762 C C . TYR A 1 92 ? 0.173 -7.530 3.777 1.00 93.81 92 TYR A C 1
ATOM 764 O O . TYR A 1 92 ? -0.922 -7.275 4.278 1.00 93.81 92 TYR A O 1
ATOM 772 N N . ARG A 1 93 ? 1.254 -6.790 4.059 1.00 95.25 93 ARG A N 1
ATOM 773 C CA . ARG A 1 93 ? 1.206 -5.650 4.998 1.00 95.25 93 ARG A CA 1
ATOM 774 C C . ARG A 1 93 ? 0.284 -4.531 4.528 1.00 95.25 93 ARG A C 1
ATOM 776 O O . ARG A 1 93 ? -0.426 -3.953 5.348 1.00 95.25 93 ARG A O 1
ATOM 783 N N . ILE A 1 94 ? 0.267 -4.230 3.229 1.00 96.19 94 ILE A N 1
ATOM 784 C CA . ILE A 1 94 ? -0.640 -3.214 2.680 1.00 96.19 94 ILE A CA 1
ATOM 785 C C . ILE A 1 94 ? -2.100 -3.655 2.814 1.00 96.19 94 ILE A C 1
ATOM 787 O O . ILE A 1 94 ? -2.939 -2.828 3.161 1.00 96.19 94 ILE A O 1
ATOM 791 N N . SER A 1 95 ? -2.396 -4.945 2.640 1.00 95.25 95 SER A N 1
ATOM 792 C CA . SER A 1 95 ? -3.749 -5.479 2.844 1.00 95.25 95 SER A CA 1
ATOM 793 C C . SER A 1 95 ? -4.241 -5.248 4.273 1.00 95.25 95 SER A C 1
ATOM 795 O O . SER A 1 95 ? -5.365 -4.794 4.459 1.00 95.25 95 SER A O 1
ATOM 797 N N . TRP A 1 96 ? -3.390 -5.454 5.284 1.00 96.44 96 TRP A N 1
ATOM 798 C CA . TRP A 1 96 ? -3.741 -5.131 6.671 1.00 96.44 96 TRP A CA 1
ATOM 799 C C . TRP A 1 96 ? -4.026 -3.638 6.890 1.00 96.44 96 TRP A C 1
ATOM 801 O O . TRP A 1 96 ? -4.943 -3.303 7.636 1.00 96.44 96 TRP A O 1
ATOM 811 N N . ILE A 1 97 ? -3.270 -2.740 6.244 1.00 97.25 97 ILE A N 1
ATOM 812 C CA . ILE A 1 97 ? -3.531 -1.289 6.312 1.00 97.25 97 ILE A CA 1
ATOM 813 C C . ILE A 1 97 ? -4.888 -0.960 5.689 1.00 97.25 97 ILE A C 1
ATOM 815 O O . ILE A 1 97 ? -5.634 -0.172 6.265 1.00 97.25 97 ILE A O 1
ATOM 819 N N . ILE A 1 98 ? -5.200 -1.552 4.533 1.00 96.56 98 ILE A N 1
ATOM 820 C CA . ILE A 1 98 ? -6.465 -1.330 3.823 1.00 96.56 98 ILE A CA 1
ATOM 821 C C . ILE A 1 98 ? -7.642 -1.808 4.673 1.00 96.56 98 ILE A C 1
ATOM 823 O O . ILE A 1 98 ? -8.518 -1.005 4.967 1.00 96.56 98 ILE A O 1
ATOM 827 N N . VAL A 1 99 ? -7.622 -3.062 5.136 1.00 96.25 99 VAL A N 1
ATOM 828 C CA . VAL A 1 99 ? -8.708 -3.639 5.948 1.00 96.25 99 VAL A CA 1
ATOM 829 C C . VAL A 1 99 ? -8.920 -2.836 7.230 1.00 96.25 99 VAL A C 1
ATOM 831 O O . VAL A 1 99 ? -10.041 -2.466 7.562 1.00 96.25 99 VAL A O 1
ATOM 834 N N . TYR A 1 100 ? -7.837 -2.488 7.928 1.00 97.31 100 TYR A N 1
ATOM 835 C CA . TYR A 1 100 ? -7.946 -1.676 9.135 1.00 97.31 100 TYR A CA 1
ATOM 836 C C . TYR A 1 100 ? -8.525 -0.289 8.857 1.00 97.31 100 TYR A C 1
ATOM 838 O O . TYR A 1 100 ? -9.332 0.207 9.640 1.00 97.31 100 TYR A O 1
ATOM 846 N N . TYR A 1 101 ? -8.126 0.344 7.753 1.00 97.38 101 TYR A N 1
ATOM 847 C CA . TYR A 1 101 ? -8.692 1.625 7.359 1.00 97.38 101 TYR A CA 1
ATOM 848 C C . TYR A 1 101 ? -10.187 1.520 7.039 1.00 97.38 101 TYR A C 1
ATOM 850 O O . TYR A 1 101 ? -10.943 2.380 7.476 1.00 97.38 101 TYR A O 1
ATOM 858 N N . GLU A 1 102 ? -10.614 0.484 6.317 1.00 95.44 102 GLU A N 1
ATOM 859 C CA . GLU A 1 102 ? -12.024 0.259 5.973 1.00 95.44 102 GLU A CA 1
ATOM 860 C C . GLU A 1 102 ? -12.901 0.118 7.227 1.00 95.44 102 GLU A C 1
ATOM 862 O O . GLU A 1 102 ? -13.974 0.717 7.294 1.00 95.44 102 GLU A O 1
ATOM 867 N N . ASP A 1 103 ? -12.406 -0.569 8.259 1.00 96.75 103 ASP A N 1
ATOM 868 C CA . ASP A 1 103 ? -13.114 -0.728 9.536 1.00 96.75 103 ASP A CA 1
ATOM 869 C C . ASP A 1 103 ? -13.158 0.565 10.381 1.00 96.75 103 ASP A C 1
ATOM 871 O O . ASP A 1 103 ? -14.044 0.725 11.223 1.00 96.75 103 ASP A O 1
ATOM 875 N N . HIS A 1 104 ? -12.225 1.501 10.161 1.00 96.75 104 HIS A N 1
ATOM 876 C CA . HIS A 1 104 ? -12.029 2.704 10.990 1.00 96.75 104 HIS A CA 1
ATOM 877 C C . HIS A 1 104 ? -12.066 4.004 10.170 1.00 96.75 104 HIS A C 1
ATOM 879 O O . HIS A 1 104 ? -11.500 5.020 10.579 1.00 96.75 104 HIS A O 1
ATOM 885 N N . GLU A 1 105 ? -12.717 4.009 9.001 1.00 93.94 105 GLU A N 1
ATOM 886 C CA . GLU A 1 105 ? -12.643 5.122 8.040 1.00 93.94 105 GLU A CA 1
ATOM 887 C C . GLU A 1 105 ? -13.014 6.476 8.676 1.00 93.94 105 GLU A C 1
ATOM 889 O O . GLU A 1 105 ? -12.409 7.503 8.361 1.00 93.94 105 GLU A O 1
ATOM 894 N N . GLN A 1 106 ? -13.972 6.477 9.606 1.00 95.06 106 GLN A N 1
ATOM 895 C CA . GLN A 1 106 ? -14.474 7.682 10.276 1.00 95.06 106 GLN A CA 1
ATOM 896 C C . GLN A 1 106 ? -13.483 8.296 11.279 1.00 95.06 106 GLN A C 1
ATOM 898 O O . GLN A 1 106 ? -13.664 9.443 11.689 1.00 95.06 106 GLN A O 1
ATOM 903 N N . GLU A 1 107 ? -12.442 7.563 11.676 1.00 95.94 107 GLU A N 1
ATOM 904 C CA . GLU A 1 107 ? -11.481 7.985 12.702 1.00 95.94 107 GLU A CA 1
ATOM 905 C C . GLU A 1 107 ? -10.295 8.775 12.135 1.00 95.94 107 GLU A C 1
ATOM 907 O O . GLU A 1 107 ? -9.568 9.433 12.884 1.00 95.94 107 GLU A O 1
ATOM 912 N N . TYR A 1 108 ? -10.094 8.740 10.814 1.00 96.69 108 TYR A N 1
ATOM 913 C CA . TYR A 1 108 ? -8.902 9.280 10.169 1.00 96.69 108 TYR A CA 1
ATOM 914 C C . TYR A 1 108 ? -9.220 10.377 9.157 1.00 96.69 108 TYR A C 1
ATOM 916 O O . TYR A 1 108 ? -10.083 10.242 8.292 1.00 96.69 108 TYR A O 1
ATOM 924 N N . SER A 1 109 ? -8.459 11.471 9.226 1.00 97.56 109 SER A N 1
ATOM 925 C CA . SER A 1 109 ? -8.492 12.507 8.194 1.00 97.56 109 SER A CA 1
ATOM 926 C C . SER A 1 109 ? -7.697 12.080 6.961 1.00 97.56 109 SER A C 1
ATOM 928 O O . SER A 1 109 ? -6.737 11.315 7.055 1.00 97.56 109 SER A O 1
ATOM 930 N N . ASP A 1 110 ? -8.047 12.652 5.813 1.00 96.81 110 ASP A N 1
ATOM 931 C CA . ASP A 1 110 ? -7.389 12.433 4.520 1.00 96.81 110 ASP A CA 1
ATOM 932 C C . ASP A 1 110 ? -5.866 12.675 4.543 1.00 96.81 110 ASP A C 1
ATOM 934 O O . ASP A 1 110 ? -5.112 11.988 3.851 1.00 96.81 110 ASP A O 1
ATOM 938 N N . ASP A 1 111 ? -5.401 13.604 5.381 1.00 96.94 111 ASP A N 1
ATOM 939 C CA . ASP A 1 111 ? -3.983 13.946 5.530 1.00 96.94 111 ASP A CA 1
ATOM 940 C C . ASP A 1 111 ? -3.218 13.011 6.479 1.00 96.94 111 ASP A C 1
ATOM 942 O O . ASP A 1 111 ? -1.994 13.113 6.595 1.00 96.94 111 ASP A O 1
ATOM 946 N N . THR A 1 112 ? -3.908 12.082 7.145 1.00 97.81 112 THR A N 1
ATOM 947 C CA . THR A 1 112 ? -3.276 11.128 8.061 1.00 97.81 112 THR A CA 1
ATOM 948 C C . THR A 1 112 ? -2.288 10.254 7.297 1.00 97.81 112 THR A C 1
ATOM 950 O O . THR A 1 112 ? -2.660 9.566 6.348 1.00 97.81 112 THR A O 1
ATOM 953 N N . ALA A 1 113 ? -1.021 10.255 7.713 1.00 97.31 113 ALA A N 1
ATOM 954 C CA . ALA A 1 113 ? 0.005 9.421 7.095 1.00 97.31 113 ALA A CA 1
ATOM 955 C C . ALA A 1 113 ? -0.299 7.926 7.290 1.00 97.31 113 ALA A C 1
ATOM 957 O O . ALA A 1 113 ? -0.667 7.504 8.387 1.00 97.31 113 ALA A O 1
ATOM 958 N N . LEU A 1 114 ? -0.049 7.105 6.265 1.00 97.56 114 LEU A N 1
ATOM 959 C CA . LEU A 1 114 ? -0.276 5.654 6.340 1.00 97.56 114 LEU A CA 1
ATOM 960 C C . LEU A 1 114 ? 0.577 4.970 7.416 1.00 97.56 114 LEU A C 1
ATOM 962 O O . LEU A 1 114 ? 0.159 3.959 7.976 1.00 97.56 114 LEU A O 1
ATOM 966 N N . LYS A 1 115 ? 1.725 5.559 7.778 1.00 96.69 115 LYS A N 1
ATOM 967 C CA . LYS A 1 115 ? 2.518 5.135 8.940 1.00 96.69 115 LYS A CA 1
ATOM 968 C C . LYS A 1 115 ? 1.671 5.066 10.214 1.00 96.69 115 LYS A C 1
ATOM 970 O O . LYS A 1 115 ? 1.803 4.119 10.974 1.00 96.69 115 LYS A O 1
ATOM 975 N N . ILE A 1 116 ? 0.798 6.048 10.450 1.00 97.44 116 ILE A N 1
ATOM 976 C CA . ILE A 1 116 ? -0.015 6.107 11.673 1.00 97.44 116 ILE A CA 1
ATOM 977 C C . ILE A 1 116 ? -0.967 4.914 11.753 1.00 97.44 116 ILE A C 1
ATOM 979 O O . ILE A 1 116 ? -1.121 4.336 12.825 1.00 97.44 116 ILE A O 1
ATOM 983 N N . LEU A 1 117 ? -1.563 4.524 10.624 1.00 97.50 117 LEU A N 1
ATOM 984 C CA . LEU A 1 117 ? -2.400 3.328 10.533 1.00 97.50 117 LEU A CA 1
ATOM 985 C C . LEU A 1 117 ? -1.550 2.075 10.764 1.00 97.50 117 LEU A C 1
ATOM 987 O O . LEU A 1 117 ? -1.917 1.234 11.580 1.00 97.50 117 LEU A O 1
ATOM 991 N N . TYR A 1 118 ? -0.382 1.985 10.116 1.00 96.88 118 TYR A N 1
ATOM 992 C CA . TYR A 1 118 ? 0.534 0.855 10.283 1.00 96.88 118 TYR A CA 1
ATOM 993 C C . TYR A 1 118 ? 0.943 0.630 11.745 1.00 96.88 118 TYR A C 1
ATOM 995 O O . TYR A 1 118 ? 0.885 -0.498 12.219 1.00 96.88 118 TYR A O 1
ATOM 1003 N N . GLU A 1 119 ? 1.283 1.681 12.495 1.00 96.88 119 GLU A N 1
ATOM 1004 C CA . GLU A 1 119 ? 1.651 1.551 13.914 1.00 96.88 119 GLU A CA 1
ATOM 1005 C C . GLU A 1 119 ? 0.522 0.964 14.777 1.00 96.88 119 GLU A C 1
ATOM 1007 O O . GLU A 1 119 ? 0.790 0.289 15.771 1.00 96.88 119 GLU A O 1
ATOM 1012 N N . LYS A 1 120 ? -0.746 1.183 14.402 1.00 97.12 120 LYS A N 1
ATOM 1013 C CA . LYS A 1 120 ? -1.899 0.604 15.109 1.00 97.12 120 LYS A CA 1
ATOM 1014 C C . LYS A 1 120 ? -2.043 -0.886 14.845 1.00 97.12 120 LYS A C 1
ATOM 1016 O O . LYS A 1 120 ? -2.320 -1.636 15.776 1.00 97.12 120 LYS A O 1
ATOM 1021 N N . ILE A 1 121 ? -1.827 -1.312 13.603 1.00 95.94 121 ILE A N 1
ATOM 1022 C CA . ILE A 1 121 ? -2.003 -2.712 13.198 1.00 95.94 121 ILE A CA 1
ATOM 1023 C C . ILE A 1 121 ? -0.770 -3.577 13.425 1.00 95.94 121 ILE A C 1
ATOM 1025 O O . ILE A 1 121 ? -0.906 -4.785 13.582 1.00 95.94 121 ILE A O 1
ATOM 1029 N N . LYS A 1 122 ? 0.431 -2.989 13.455 1.00 94.75 122 LYS A N 1
ATOM 1030 C CA . LYS A 1 122 ? 1.713 -3.701 13.534 1.00 94.75 122 LYS A CA 1
ATOM 1031 C C . LYS A 1 122 ? 1.753 -4.789 14.620 1.00 94.75 122 LYS A C 1
ATOM 1033 O O . LYS A 1 122 ? 2.242 -5.872 14.306 1.00 94.75 122 LYS A O 1
ATOM 1038 N N . PRO A 1 123 ? 1.231 -4.578 15.849 1.00 95.06 123 PRO A N 1
ATOM 1039 C CA . PRO A 1 123 ? 1.216 -5.618 16.882 1.00 95.06 123 PRO A CA 1
ATOM 1040 C C . PRO A 1 123 ? 0.340 -6.833 16.545 1.00 95.06 123 PRO A C 1
ATOM 1042 O O . PRO A 1 123 ? 0.528 -7.895 17.131 1.00 95.06 123 PRO A O 1
ATOM 1045 N N . PHE A 1 124 ? -0.621 -6.671 15.635 1.00 93.25 124 PHE A N 1
ATOM 1046 C CA . PHE A 1 124 ? -1.598 -7.690 15.260 1.00 93.25 124 PHE A CA 1
ATOM 1047 C C . PHE A 1 124 ? -1.216 -8.457 13.996 1.00 93.25 124 PHE A C 1
ATOM 1049 O O . PHE A 1 124 ? -1.777 -9.522 13.765 1.00 93.25 124 PHE A O 1
ATOM 1056 N N . ILE A 1 125 ? -0.270 -7.953 13.196 1.00 92.38 125 ILE A N 1
ATOM 1057 C CA . ILE A 1 125 ? 0.179 -8.630 11.976 1.00 92.38 125 ILE A CA 1
ATOM 1058 C C . ILE A 1 125 ? 0.981 -9.884 12.363 1.00 92.38 125 ILE A C 1
ATOM 1060 O O . ILE A 1 125 ? 2.031 -9.758 13.003 1.00 92.38 125 ILE A O 1
ATOM 1064 N N . PRO A 1 126 ? 0.558 -11.090 11.937 1.00 90.31 126 PRO A N 1
ATOM 1065 C CA . PRO A 1 126 ? 1.351 -12.302 12.094 1.00 90.31 126 PRO A CA 1
ATOM 1066 C C . PRO A 1 126 ? 2.762 -12.149 11.511 1.00 90.31 126 PRO A C 1
ATOM 1068 O O . PRO A 1 126 ? 2.939 -11.823 10.336 1.00 90.31 126 PRO A O 1
ATOM 1071 N N . ILE A 1 127 ? 3.776 -12.406 12.341 1.00 84.81 127 ILE A N 1
ATOM 1072 C CA . ILE A 1 127 ? 5.200 -12.340 11.961 1.00 84.81 127 ILE A CA 1
ATOM 1073 C C . ILE A 1 127 ? 5.799 -13.708 11.605 1.00 84.81 127 ILE A C 1
ATOM 1075 O O . ILE A 1 127 ? 6.948 -13.781 11.171 1.00 84.81 127 ILE A O 1
ATOM 1079 N N . SER A 1 128 ? 5.042 -14.788 11.797 1.00 84.00 128 SER A N 1
ATOM 1080 C CA . SER A 1 128 ? 5.414 -16.159 11.446 1.00 84.00 128 SER A CA 1
ATOM 1081 C C . SER A 1 128 ? 4.163 -17.013 11.228 1.00 84.00 128 SER A C 1
ATOM 1083 O O . SER A 1 128 ? 3.080 -16.663 11.694 1.00 84.00 128 SER A O 1
ATOM 1085 N N . ASN A 1 129 ? 4.330 -18.149 10.543 1.00 81.00 129 ASN A N 1
ATOM 1086 C CA . ASN A 1 129 ? 3.301 -19.180 10.346 1.00 81.00 129 ASN A CA 1
ATOM 1087 C C . ASN A 1 129 ? 2.043 -18.743 9.572 1.00 81.00 129 ASN A C 1
ATOM 1089 O O . ASN A 1 129 ? 1.032 -19.441 9.626 1.00 81.00 129 ASN A O 1
ATOM 1093 N N . ASP A 1 130 ? 2.111 -17.641 8.826 1.00 86.00 130 ASP A N 1
ATOM 1094 C CA . ASP A 1 130 ? 1.084 -17.253 7.858 1.00 86.00 130 ASP A CA 1
ATOM 1095 C C . ASP A 1 130 ? 1.630 -17.455 6.432 1.00 86.00 130 ASP A C 1
ATOM 1097 O O . ASP A 1 130 ? 2.613 -16.799 6.074 1.00 86.00 130 ASP A O 1
ATOM 1101 N N . PRO A 1 131 ? 1.037 -18.339 5.607 1.00 87.50 131 PRO A N 1
ATOM 1102 C CA . PRO A 1 131 ? 1.458 -18.542 4.219 1.00 87.50 131 PRO A CA 1
ATOM 1103 C C . PRO A 1 131 ? 1.435 -17.262 3.370 1.00 87.50 131 PRO A C 1
ATOM 1105 O O . PRO A 1 131 ? 2.215 -17.130 2.431 1.00 87.50 131 PRO A O 1
ATOM 1108 N N . LEU A 1 132 ? 0.569 -16.296 3.694 1.00 88.50 132 LEU A N 1
ATOM 1109 C CA . LEU A 1 132 ? 0.467 -15.032 2.961 1.00 88.50 132 LEU A CA 1
ATOM 1110 C C . LEU A 1 132 ? 1.633 -14.086 3.260 1.00 88.50 132 LEU A C 1
ATOM 1112 O O . LEU A 1 132 ? 1.903 -13.183 2.468 1.00 88.50 132 LEU A O 1
ATOM 1116 N N . LEU A 1 133 ? 2.366 -14.308 4.356 1.00 88.06 133 LEU A N 1
ATOM 1117 C CA . LEU A 1 133 ? 3.555 -13.525 4.688 1.00 88.06 133 LEU A CA 1
ATOM 1118 C C . LEU A 1 133 ? 4.662 -13.690 3.636 1.00 88.06 133 LEU A C 1
ATOM 1120 O O . LEU A 1 133 ? 5.455 -12.770 3.454 1.00 88.06 133 LEU A O 1
ATOM 1124 N N . GLU A 1 134 ? 4.701 -14.819 2.920 1.00 86.44 134 GLU A N 1
ATOM 1125 C CA . GLU A 1 134 ? 5.669 -15.084 1.844 1.00 86.44 134 GLU A CA 1
ATOM 1126 C C . GLU A 1 134 ? 5.441 -14.217 0.594 1.00 86.44 134 GLU A C 1
ATOM 1128 O O . GLU A 1 134 ? 6.330 -14.104 -0.251 1.00 86.44 134 GLU A O 1
ATOM 1133 N N . LEU A 1 135 ? 4.265 -13.588 0.472 1.00 88.31 135 LEU A N 1
ATOM 1134 C CA . LEU A 1 135 ? 3.968 -12.643 -0.609 1.00 88.31 135 LEU A CA 1
ATOM 1135 C C . LEU A 1 135 ? 4.720 -11.324 -0.433 1.00 88.31 135 LEU A C 1
ATOM 1137 O O . LEU A 1 135 ? 5.047 -10.651 -1.414 1.00 88.31 135 LEU A O 1
ATOM 1141 N N . ASP A 1 136 ? 4.995 -10.953 0.816 1.00 90.88 136 ASP A N 1
ATOM 1142 C CA . ASP A 1 136 ? 5.858 -9.829 1.118 1.00 90.88 136 ASP A CA 1
ATOM 1143 C C . ASP A 1 136 ? 7.310 -10.209 0.850 1.00 90.88 136 ASP A C 1
ATOM 1145 O O . ASP A 1 136 ? 7.775 -11.303 1.164 1.00 90.88 136 ASP A O 1
ATOM 1149 N N . ARG A 1 137 ? 8.079 -9.252 0.327 1.00 83.62 137 ARG A N 1
ATOM 1150 C CA . ARG A 1 137 ? 9.535 -9.391 0.275 1.00 83.62 137 ARG A CA 1
ATOM 1151 C C . ARG A 1 137 ? 10.129 -9.175 1.675 1.00 83.62 137 ARG A C 1
ATOM 1153 O O . ARG A 1 137 ? 9.703 -9.732 2.680 1.00 83.62 137 ARG A O 1
ATOM 1160 N N . ASN A 1 138 ? 11.157 -8.340 1.795 1.00 83.88 138 ASN A N 1
ATOM 1161 C CA . ASN A 1 138 ? 11.802 -8.106 3.083 1.00 83.88 138 ASN A CA 1
ATOM 1162 C C . ASN A 1 138 ? 10.947 -7.186 3.972 1.00 83.88 138 ASN A C 1
ATOM 1164 O O . ASN A 1 138 ? 10.910 -5.978 3.743 1.00 83.88 138 ASN A O 1
ATOM 1168 N N . GLY A 1 139 ? 10.319 -7.734 5.015 1.00 81.88 139 GLY A N 1
ATOM 1169 C CA . GLY A 1 139 ? 9.486 -6.968 5.950 1.00 81.88 139 GLY A CA 1
ATOM 1170 C C . GLY A 1 139 ? 10.208 -5.827 6.685 1.00 81.88 139 GLY A C 1
ATOM 1171 O O . GLY A 1 139 ? 9.585 -4.817 6.980 1.00 81.88 139 GLY A O 1
ATOM 1172 N N . ARG A 1 140 ? 11.527 -5.906 6.921 1.00 82.56 140 ARG A N 1
ATOM 1173 C CA . ARG A 1 140 ? 12.283 -4.790 7.536 1.00 82.56 140 ARG 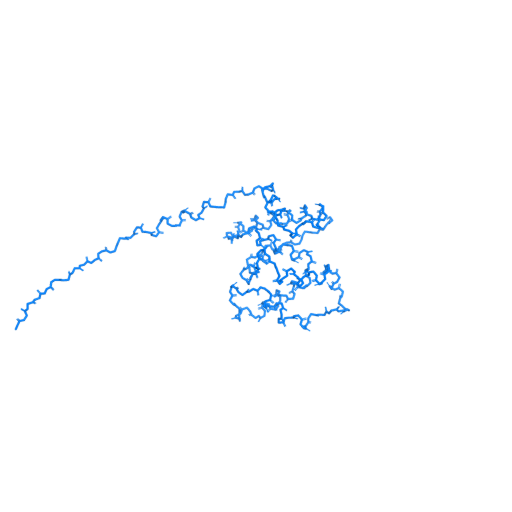A CA 1
ATOM 1174 C C . ARG A 1 140 ? 12.423 -3.599 6.590 1.00 82.56 140 ARG A C 1
ATOM 1176 O O . ARG A 1 140 ? 12.431 -2.456 7.034 1.00 82.56 140 ARG A O 1
ATOM 1183 N N . LYS A 1 141 ? 12.523 -3.863 5.283 1.00 87.75 141 LYS A N 1
ATOM 1184 C CA . LYS A 1 141 ? 12.558 -2.802 4.268 1.00 87.75 141 LYS A CA 1
ATOM 1185 C C . LYS A 1 141 ? 11.212 -2.076 4.173 1.00 87.75 141 LYS A C 1
ATOM 1187 O O . LYS A 1 141 ? 11.221 -0.877 3.931 1.00 87.75 141 LYS A O 1
ATOM 1192 N N . PHE A 1 142 ? 10.094 -2.762 4.434 1.00 91.25 142 PHE A N 1
ATOM 1193 C CA . PHE A 1 142 ? 8.779 -2.118 4.500 1.00 91.25 142 PHE A CA 1
ATOM 1194 C C . PHE A 1 142 ? 8.746 -1.016 5.557 1.00 91.25 142 PHE A C 1
ATOM 1196 O O . PHE A 1 142 ? 8.342 0.101 5.253 1.00 91.25 142 PHE A O 1
ATOM 1203 N N . GLU A 1 143 ? 9.204 -1.313 6.779 1.00 91.12 143 GLU A N 1
ATOM 1204 C CA . GLU A 1 143 ? 9.190 -0.339 7.877 1.00 91.12 143 GLU A CA 1
ATOM 1205 C C . GLU A 1 143 ? 10.023 0.888 7.520 1.00 91.12 143 GLU A C 1
ATOM 1207 O O . GLU A 1 143 ? 9.555 2.014 7.624 1.00 91.12 143 GLU A O 1
ATOM 1212 N N . HIS A 1 144 ? 11.214 0.678 6.965 1.00 89.69 144 HIS A N 1
ATOM 1213 C CA . HIS A 1 144 ? 12.016 1.792 6.484 1.00 89.69 144 HIS A CA 1
ATOM 1214 C C . HIS A 1 144 ? 11.278 2.630 5.421 1.00 89.69 144 HIS A C 1
ATOM 1216 O O . HIS A 1 144 ? 11.245 3.855 5.535 1.00 89.69 144 HIS A O 1
ATOM 1222 N N . CYS A 1 145 ? 10.648 1.985 4.433 1.00 89.31 145 CYS A N 1
ATOM 1223 C CA . CYS A 1 145 ? 9.918 2.661 3.359 1.00 89.31 145 CYS A CA 1
ATOM 1224 C C . CYS A 1 145 ? 8.674 3.418 3.843 1.00 89.31 145 CYS A C 1
ATOM 1226 O O . CYS A 1 145 ? 8.419 4.512 3.350 1.00 89.31 145 CYS A O 1
ATOM 1228 N N . ILE A 1 146 ? 7.894 2.872 4.780 1.00 91.50 146 ILE A N 1
ATOM 1229 C CA . ILE A 1 146 ? 6.694 3.555 5.286 1.00 91.50 146 ILE A CA 1
ATOM 1230 C C . ILE A 1 146 ? 7.050 4.705 6.237 1.00 91.50 146 ILE A C 1
ATOM 1232 O O . ILE A 1 146 ? 6.303 5.676 6.337 1.00 91.50 146 ILE A O 1
ATOM 1236 N N . GLU A 1 147 ? 8.195 4.617 6.919 1.00 88.19 147 GLU A N 1
ATOM 1237 C CA . GLU A 1 147 ? 8.657 5.646 7.847 1.00 88.19 147 GLU A CA 1
ATOM 1238 C C . GLU A 1 147 ? 9.376 6.813 7.178 1.00 88.19 147 GLU A C 1
ATOM 1240 O O . GLU A 1 147 ? 9.158 7.959 7.566 1.00 88.19 147 GLU A O 1
ATOM 1245 N N . HIS A 1 148 ? 10.233 6.519 6.203 1.00 85.12 148 HIS A N 1
ATOM 1246 C CA . HIS A 1 148 ? 11.123 7.494 5.565 1.00 85.12 148 HIS A CA 1
ATOM 1247 C C . HIS A 1 148 ? 10.739 7.757 4.105 1.00 85.12 148 HIS A C 1
ATOM 1249 O O . HIS A 1 148 ? 11.481 8.413 3.381 1.00 85.12 148 HIS A O 1
ATOM 1255 N N . GLY A 1 149 ? 9.588 7.233 3.672 1.00 81.31 149 GLY A N 1
ATOM 1256 C CA . GLY A 1 149 ? 9.072 7.361 2.318 1.00 81.31 149 GLY A CA 1
ATOM 1257 C C . GLY A 1 149 ? 8.931 8.814 1.872 1.00 81.31 149 GLY A C 1
ATOM 1258 O O . GLY A 1 149 ? 8.285 9.627 2.529 1.00 81.31 149 GLY A O 1
ATOM 1259 N N . GLU A 1 150 ? 9.477 9.120 0.702 1.00 84.12 150 GLU A N 1
ATOM 1260 C CA . GLU A 1 150 ? 9.384 10.411 0.039 1.00 84.12 150 GLU A CA 1
ATOM 1261 C C . GLU A 1 150 ? 8.779 10.212 -1.356 1.00 84.12 150 GLU A C 1
ATOM 1263 O O . GLU A 1 150 ? 9.434 9.674 -2.252 1.00 84.12 150 GLU A O 1
ATOM 1268 N N . PRO A 1 151 ? 7.532 10.653 -1.590 1.00 89.62 151 PRO A N 1
ATOM 1269 C CA . PRO A 1 151 ? 6.648 11.371 -0.665 1.00 89.62 151 PRO A CA 1
ATOM 1270 C C . PRO A 1 151 ? 6.007 10.469 0.405 1.00 89.62 151 PRO A C 1
ATOM 1272 O O . PRO A 1 151 ? 5.691 9.314 0.135 1.00 89.62 151 PRO A O 1
ATOM 1275 N N . VAL A 1 152 ? 5.697 11.046 1.574 1.00 93.62 152 VAL A N 1
ATOM 1276 C CA . VAL A 1 152 ? 4.888 10.375 2.606 1.00 93.62 152 VAL A CA 1
ATOM 1277 C C . VAL A 1 152 ? 3.463 10.192 2.088 1.00 93.62 152 VAL A C 1
ATOM 1279 O O . VAL A 1 152 ? 2.789 11.173 1.739 1.00 93.62 152 VAL A O 1
ATOM 1282 N N . LEU A 1 153 ? 3.017 8.938 2.038 1.00 96.06 153 LEU A N 1
ATOM 1283 C CA . LEU A 1 153 ? 1.660 8.588 1.634 1.00 96.06 153 LEU A CA 1
ATOM 1284 C C . LEU A 1 153 ? 0.669 8.797 2.778 1.00 96.06 153 LEU A C 1
ATOM 1286 O O . LEU A 1 153 ? 0.986 8.551 3.946 1.00 96.06 153 LEU A O 1
ATOM 1290 N N . ASN A 1 154 ? -0.539 9.224 2.430 1.00 97.38 154 ASN A N 1
ATOM 1291 C CA . ASN A 1 154 ? -1.623 9.468 3.376 1.00 97.38 154 ASN A CA 1
ATOM 1292 C C . ASN A 1 154 ? -2.903 8.702 3.019 1.00 97.38 154 ASN A C 1
ATOM 1294 O O . ASN A 1 154 ? -2.985 8.023 1.995 1.00 97.38 154 ASN A O 1
ATOM 1298 N N . VAL A 1 155 ? -3.900 8.805 3.892 1.00 97.62 155 VAL A N 1
ATOM 1299 C CA . VAL A 1 155 ? -5.212 8.172 3.737 1.00 97.62 155 VAL A CA 1
ATOM 1300 C C . VAL A 1 155 ? -5.880 8.570 2.418 1.00 97.62 155 VAL A C 1
ATOM 1302 O O . VAL A 1 155 ? -6.451 7.713 1.749 1.00 97.62 155 VAL A O 1
ATOM 1305 N N . ASN A 1 156 ? -5.762 9.825 1.978 1.00 96.88 156 ASN A N 1
ATOM 1306 C CA . ASN A 1 156 ? -6.297 10.222 0.677 1.00 96.88 156 ASN A CA 1
ATOM 1307 C C . ASN A 1 156 ? -5.618 9.496 -0.497 1.00 96.88 156 ASN A C 1
ATOM 1309 O O . ASN A 1 156 ? -6.311 9.120 -1.438 1.00 96.88 156 ASN A O 1
ATOM 1313 N N . ASP A 1 157 ? -4.304 9.247 -0.456 1.00 96.69 157 ASP A N 1
ATOM 1314 C CA . ASP A 1 157 ? -3.653 8.427 -1.490 1.00 96.69 157 ASP A CA 1
ATOM 1315 C C . ASP A 1 157 ? -4.191 7.002 -1.508 1.00 96.69 157 ASP A C 1
ATOM 1317 O O . ASP A 1 157 ? -4.457 6.474 -2.584 1.00 96.69 157 ASP A O 1
ATOM 1321 N N . LEU A 1 158 ? -4.370 6.393 -0.330 1.00 96.44 158 LEU A N 1
ATOM 1322 C CA . LEU A 1 158 ? -4.956 5.059 -0.211 1.00 96.44 158 LEU A CA 1
ATOM 1323 C C . LEU A 1 158 ? -6.334 5.043 -0.873 1.00 96.44 158 LEU A C 1
ATOM 1325 O O . LEU A 1 158 ? -6.552 4.251 -1.787 1.00 96.44 158 LEU A O 1
ATOM 1329 N N . LYS A 1 159 ? -7.227 5.971 -0.504 1.00 94.69 159 LYS A N 1
ATOM 1330 C CA . LYS A 1 159 ? -8.571 6.066 -1.098 1.00 94.69 159 LYS A CA 1
ATOM 1331 C C . LYS A 1 159 ? -8.526 6.247 -2.612 1.00 94.69 159 LYS A C 1
ATOM 1333 O O . LYS A 1 159 ? -9.260 5.587 -3.341 1.00 94.69 159 LYS A O 1
ATOM 1338 N N . GLN A 1 160 ? -7.672 7.147 -3.098 1.00 94.12 160 GLN A N 1
ATOM 1339 C CA . GLN A 1 160 ? -7.588 7.467 -4.521 1.00 94.12 160 GLN A CA 1
ATOM 1340 C C . GLN A 1 160 ? -7.014 6.315 -5.345 1.00 94.12 160 GLN A C 1
ATOM 1342 O O . GLN A 1 160 ? -7.522 6.022 -6.427 1.00 94.12 160 GLN A O 1
ATOM 1347 N N . PHE A 1 161 ? -5.942 5.682 -4.869 1.00 95.06 161 PHE A N 1
ATOM 1348 C CA . PHE A 1 161 ? -5.202 4.692 -5.643 1.00 95.06 161 PHE A CA 1
ATOM 1349 C C . PHE A 1 161 ? -5.776 3.288 -5.529 1.00 95.06 161 PHE A C 1
ATOM 1351 O O . PHE A 1 161 ? -5.685 2.533 -6.501 1.00 95.06 161 PHE A O 1
ATOM 1358 N N . LEU A 1 162 ? -6.415 2.943 -4.410 1.00 91.75 162 LEU A N 1
ATOM 1359 C CA . LEU A 1 162 ? -7.033 1.631 -4.221 1.00 91.75 162 LEU A CA 1
ATOM 1360 C C . LEU A 1 162 ? -8.062 1.322 -5.319 1.00 91.75 162 LEU A C 1
ATOM 1362 O O . LEU A 1 162 ? -8.047 0.225 -5.869 1.00 91.75 162 LEU A O 1
ATOM 1366 N N . LEU A 1 163 ? -8.842 2.324 -5.748 1.00 83.62 163 LEU A N 1
ATOM 1367 C CA . LEU A 1 163 ? -9.847 2.215 -6.821 1.00 83.62 163 LEU A CA 1
ATOM 1368 C C . LEU A 1 163 ? -9.307 1.657 -8.145 1.00 83.62 163 LEU A C 1
ATOM 1370 O O . LEU A 1 163 ? -10.065 1.132 -8.956 1.00 83.62 163 LEU A O 1
ATOM 1374 N N . CYS A 1 164 ? -8.018 1.851 -8.415 1.00 87.12 164 CYS A N 1
ATOM 1375 C CA . CYS A 1 164 ? -7.379 1.479 -9.676 1.00 87.12 164 CYS A CA 1
ATOM 1376 C C . CYS A 1 164 ? -6.140 0.603 -9.459 1.00 87.12 164 CYS A C 1
ATOM 1378 O O . CYS A 1 164 ? -5.342 0.442 -10.382 1.00 87.12 164 CYS A O 1
ATOM 1380 N N . THR A 1 165 ? -5.952 0.059 -8.254 1.00 85.06 165 THR A N 1
ATOM 1381 C CA . THR A 1 165 ? -4.815 -0.813 -7.959 1.00 85.06 165 THR A CA 1
ATOM 1382 C C . THR A 1 165 ? -5.029 -2.153 -8.653 1.00 85.06 165 THR A C 1
ATOM 1384 O O . THR A 1 165 ? -5.935 -2.907 -8.314 1.00 85.06 165 THR A O 1
ATOM 1387 N N . CYS A 1 166 ? -4.197 -2.444 -9.651 1.00 75.62 166 CYS A N 1
ATOM 1388 C CA . CYS A 1 166 ? -4.187 -3.716 -10.360 1.00 75.62 166 CYS A CA 1
ATOM 1389 C C . CYS A 1 166 ? -2.864 -4.438 -10.095 1.00 75.62 166 CYS A C 1
ATOM 1391 O O . CYS A 1 166 ? -1.797 -3.870 -10.327 1.00 75.62 166 CYS A O 1
ATOM 1393 N N . ASN A 1 167 ? -2.936 -5.693 -9.655 1.00 68.00 167 ASN A N 1
ATOM 1394 C CA . ASN A 1 167 ? -1.777 -6.577 -9.640 1.00 68.00 167 ASN A CA 1
ATOM 1395 C C . ASN A 1 167 ? -1.692 -7.251 -11.016 1.00 68.00 167 ASN A C 1
ATOM 1397 O O . ASN A 1 167 ? -2.624 -7.949 -11.420 1.00 68.00 167 ASN A O 1
ATOM 1401 N N . LEU A 1 168 ? -0.626 -6.979 -11.768 1.00 61.59 168 LEU A N 1
ATOM 1402 C CA . LEU A 1 168 ? -0.384 -7.653 -13.043 1.00 61.59 168 LEU A CA 1
ATOM 1403 C C . LEU A 1 168 ? 0.420 -8.922 -12.760 1.00 61.59 168 LEU A C 1
ATOM 1405 O O . LEU A 1 168 ? 1.559 -8.839 -12.292 1.00 61.59 168 LEU A O 1
ATOM 1409 N N . ASP A 1 169 ? -0.176 -10.080 -13.054 1.00 58.41 169 ASP A N 1
ATOM 1410 C CA . ASP A 1 169 ? 0.485 -11.377 -12.908 1.00 58.41 169 ASP A CA 1
ATOM 1411 C C . ASP A 1 169 ? 1.826 -11.377 -13.685 1.00 58.41 169 ASP A C 1
ATOM 1413 O O . ASP A 1 169 ? 1.871 -10.914 -14.830 1.00 58.41 169 ASP A O 1
ATOM 1417 N N . PRO A 1 170 ? 2.955 -11.798 -13.077 1.00 53.31 170 PRO A N 1
ATOM 1418 C CA . PRO A 1 170 ? 4.260 -11.864 -13.742 1.00 53.31 170 PRO A CA 1
ATOM 1419 C C . PRO A 1 170 ? 4.391 -12.787 -14.967 1.00 53.31 170 PRO A C 1
ATOM 1421 O O . PRO A 1 170 ? 5.485 -12.774 -15.553 1.00 53.31 170 PRO A O 1
ATOM 1424 N N . TYR A 1 171 ? 3.373 -13.582 -15.317 1.00 49.78 171 TYR A N 1
ATOM 1425 C CA . TYR A 1 171 ? 3.459 -14.659 -16.314 1.00 49.78 171 TYR A CA 1
ATOM 1426 C C . TYR A 1 171 ? 2.639 -14.405 -17.581 1.00 49.78 171 TYR A C 1
ATOM 1428 O O . TYR A 1 171 ? 1.430 -14.108 -17.478 1.00 49.78 171 TYR A O 1
#

Radius of gyration: 22.68 Å; chains: 1; bounding box: 53×85×39 Å

Foldseek 3Di:
DDDDDDDDDDDDDPPDPPVVVVVVVPPPPPQDLVNLLVVVVVDPVCPPPDPLVSVVLSVQLVQLVVVLVVVVHDDDSLLSSLVSVCCQQAVPLVVQLLVQCVVVVVVDDQAAFSVVSSVVCVVVDDPDDDPCRVSHDDPVVSNVCQPVPVVGDGNNSCVSRVVRRDDDPPD

pLDDT: mean 78.51, std 20.07, range [33.19, 97.81]

Secondary structure (DSSP, 8-state):
---PPPP--------STTTTTTTTSSS-----HHHHHHHHHTSGGGTTS-HHHHHHHHHHHHHHHHHHHHTT----HHHHHHHHHHHHH-HHHHHHHHHHHHHTGGG--TT-BHHHHHHHHGGGS--SS-GGGGGSS-HHHHHHHHHH-SSPPBHHHHHHHHTT-------

InterPro domains:
  IPR052771 Neurotrophin-activated signaling adaptor [PTHR24116] (14-171)